Protein AF-A0A0S2TH00-F1 (afdb_monomer_lite)

pLDDT: mean 82.01, std 17.84, range [38.03, 98.69]

Organism: NCBI:txid1748243

Sequence (121 aa):
MKNLLLPLLISLLPACGDSIGHHERILRDDLVQVKYSDGISLLEAKYIADAYLYLHGGRIGKAPHVKVRDGGAVWLCDIYGGRAISPERADSPPVTVDKKTGHVNWAEGPELSRVELPLIR

Radius of gyration: 20.47 Å; chains: 1; bounding box: 81×32×41 Å

Structure (mmCIF, N/CA/C/O backbone):
data_AF-A0A0S2TH00-F1
#
_entry.id   AF-A0A0S2TH00-F1
#
loop_
_atom_site.group_PDB
_atom_site.id
_atom_site.type_symbol
_atom_site.label_atom_id
_atom_site.label_alt_id
_atom_site.label_comp_id
_atom_site.label_asym_id
_atom_site.label_entity_id
_atom_site.label_seq_id
_atom_site.pdbx_PDB_ins_code
_atom_site.Cartn_x
_atom_site.Cartn_y
_atom_site.Cartn_z
_atom_site.occupancy
_atom_site.B_iso_or_equiv
_atom_site.auth_seq_id
_atom_site.auth_comp_id
_atom_site.auth_asym_id
_atom_site.auth_atom_id
_atom_site.pdbx_PDB_model_num
ATOM 1 N N . MET A 1 1 ? 66.441 19.617 -25.036 1.00 38.31 1 MET A N 1
ATOM 2 C CA . MET A 1 1 ? 65.153 20.326 -24.880 1.00 38.31 1 MET A CA 1
ATOM 3 C C . MET A 1 1 ? 64.061 19.271 -24.815 1.00 38.31 1 MET A C 1
ATOM 5 O O . MET A 1 1 ? 63.826 18.609 -25.815 1.00 38.31 1 MET A O 1
ATOM 9 N N . LYS A 1 2 ? 63.518 18.993 -23.625 1.00 38.03 2 LYS A N 1
ATOM 10 C CA . LYS A 1 2 ? 62.530 17.927 -23.402 1.00 38.03 2 LYS A CA 1
ATOM 11 C C . LYS A 1 2 ? 61.238 18.625 -22.983 1.00 38.03 2 LYS A C 1
ATOM 13 O O . LYS A 1 2 ? 61.146 19.109 -21.860 1.00 38.03 2 LYS A O 1
ATOM 18 N N . ASN A 1 3 ? 60.331 18.801 -23.942 1.00 43.62 3 ASN A N 1
ATOM 19 C CA . ASN A 1 3 ? 59.083 19.526 -23.738 1.00 43.62 3 ASN A CA 1
ATOM 20 C C . ASN A 1 3 ? 58.141 18.725 -22.837 1.00 43.62 3 ASN A C 1
ATOM 22 O O . ASN A 1 3 ? 57.922 17.533 -23.050 1.00 43.62 3 ASN A O 1
ATOM 26 N N . LEU A 1 4 ? 57.609 19.439 -21.842 1.00 53.00 4 LEU A N 1
ATOM 27 C CA . LEU A 1 4 ? 56.408 19.115 -21.086 1.00 53.00 4 LEU A CA 1
ATOM 28 C C . LEU A 1 4 ? 55.273 18.698 -22.024 1.00 53.00 4 LEU A C 1
ATOM 30 O O . LEU A 1 4 ? 55.097 19.326 -23.064 1.00 53.00 4 LEU A O 1
ATOM 34 N N . LEU A 1 5 ? 54.459 17.739 -21.581 1.00 47.84 5 LEU A N 1
ATOM 35 C CA . LEU A 1 5 ? 52.993 17.780 -21.657 1.00 47.84 5 LEU A CA 1
ATOM 36 C C . LEU A 1 5 ? 52.451 16.586 -20.860 1.00 47.84 5 LEU A C 1
ATOM 38 O O . LEU A 1 5 ? 52.441 15.452 -21.328 1.00 47.84 5 LEU A O 1
ATOM 42 N N . LEU A 1 6 ? 52.052 16.854 -19.618 1.00 48.59 6 LEU A N 1
ATOM 43 C CA . LEU A 1 6 ? 51.311 15.928 -18.769 1.00 48.59 6 LEU A CA 1
ATOM 44 C C . LEU A 1 6 ? 49.817 16.219 -19.002 1.00 48.59 6 LEU A C 1
ATOM 46 O O . LEU A 1 6 ? 49.374 17.308 -18.629 1.00 48.59 6 LEU A O 1
ATOM 50 N N . PRO A 1 7 ? 49.023 15.338 -19.635 1.00 51.34 7 PRO A N 1
ATOM 51 C CA . PRO A 1 7 ? 47.591 15.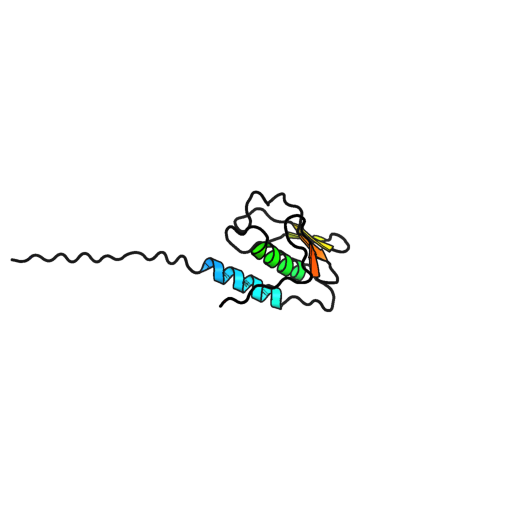562 -19.710 1.00 51.34 7 PRO A CA 1
ATOM 52 C C . PRO A 1 7 ? 46.965 15.188 -18.362 1.00 51.34 7 PRO A C 1
ATOM 54 O O . PRO A 1 7 ? 46.974 14.027 -17.952 1.00 51.34 7 PRO A O 1
ATOM 57 N N . LEU A 1 8 ? 46.431 16.197 -17.669 1.00 49.34 8 LEU A N 1
ATOM 58 C CA . LEU A 1 8 ? 45.520 16.038 -16.539 1.00 49.34 8 LEU A CA 1
ATOM 59 C C . LEU A 1 8 ? 44.246 15.348 -17.054 1.00 49.34 8 LEU A C 1
ATOM 61 O O . LEU A 1 8 ? 43.358 15.985 -17.620 1.00 49.34 8 LEU A O 1
ATOM 65 N N . LEU A 1 9 ? 44.170 14.029 -16.892 1.00 49.06 9 LEU A N 1
ATOM 66 C CA . LEU A 1 9 ? 42.955 13.265 -17.143 1.00 49.06 9 LEU A CA 1
ATOM 67 C C . LEU A 1 9 ? 42.014 13.465 -15.941 1.00 49.06 9 LEU A C 1
ATOM 69 O O . LEU A 1 9 ? 42.019 12.686 -14.993 1.00 49.06 9 LEU A O 1
ATOM 73 N N . ILE A 1 10 ? 41.227 14.544 -15.947 1.00 57.75 10 ILE A N 1
ATOM 74 C CA . ILE A 1 10 ? 40.074 14.674 -15.045 1.00 57.75 10 ILE A CA 1
ATOM 75 C C . ILE A 1 10 ? 38.966 13.812 -15.647 1.00 57.75 10 ILE A C 1
ATOM 77 O O . ILE A 1 10 ? 38.123 14.278 -16.412 1.00 57.75 10 ILE A O 1
ATOM 81 N N . SER A 1 11 ? 39.003 12.516 -15.354 1.00 49.28 11 SER A N 1
ATOM 82 C CA . SER A 1 11 ? 37.866 11.635 -15.578 1.00 49.28 11 SER A CA 1
ATOM 83 C C . SER A 1 11 ? 36.742 12.069 -14.638 1.00 49.28 11 SER A C 1
ATOM 85 O O . SER A 1 11 ? 36.813 11.832 -13.432 1.00 49.28 11 SER A O 1
ATOM 87 N N . LEU A 1 12 ? 35.725 12.735 -15.199 1.00 48.25 12 LEU A N 1
ATOM 88 C CA . LEU A 1 12 ? 34.425 12.925 -14.566 1.00 48.25 12 LEU A CA 1
ATOM 89 C C . LEU A 1 12 ? 33.911 11.554 -14.113 1.00 48.25 12 LEU A C 1
ATOM 91 O O . LEU A 1 12 ? 33.505 10.734 -14.935 1.00 48.25 12 LEU A O 1
ATOM 95 N N . LEU A 1 13 ? 33.923 11.306 -12.807 1.00 50.72 13 LEU A N 1
ATOM 96 C CA . LEU A 1 13 ? 33.134 10.229 -12.229 1.00 50.72 13 LEU A CA 1
ATOM 97 C C . LEU A 1 13 ? 31.661 10.642 -12.360 1.00 50.72 13 LEU A C 1
ATOM 99 O O . LEU A 1 13 ? 31.297 11.702 -11.842 1.00 50.72 13 LEU A O 1
ATOM 103 N N . PRO A 1 14 ? 30.789 9.857 -13.016 1.00 50.00 14 PRO A N 1
ATOM 104 C CA . PRO A 1 14 ? 29.366 10.054 -12.839 1.00 50.00 14 PRO A CA 1
ATOM 105 C C . PRO A 1 14 ? 29.073 9.670 -11.389 1.00 50.00 14 PRO A C 1
ATOM 107 O O . PRO A 1 14 ? 29.074 8.493 -11.034 1.00 50.00 14 PRO A O 1
ATOM 110 N N . ALA A 1 15 ? 28.844 10.662 -10.530 1.00 49.22 15 ALA A N 1
ATOM 111 C CA . ALA A 1 15 ? 28.242 10.461 -9.218 1.00 49.22 15 ALA A CA 1
ATOM 112 C C . ALA A 1 15 ? 26.764 10.064 -9.408 1.00 49.22 15 ALA A C 1
ATOM 114 O O . ALA A 1 15 ? 25.840 10.794 -9.069 1.00 49.22 15 ALA A O 1
ATOM 115 N N . CYS A 1 16 ? 26.533 8.909 -10.025 1.00 54.47 16 CYS A N 1
ATOM 116 C CA . CYS A 1 16 ? 25.234 8.271 -10.160 1.00 54.47 16 CYS A CA 1
ATOM 117 C C . CYS A 1 16 ? 25.203 7.097 -9.181 1.00 54.47 16 CYS A C 1
ATOM 119 O O . CYS A 1 16 ? 25.302 5.946 -9.586 1.00 54.47 16 CYS A O 1
ATOM 121 N N . GLY A 1 17 ? 25.138 7.396 -7.882 1.00 48.69 17 GLY A N 1
ATOM 122 C CA . GLY A 1 17 ? 25.122 6.369 -6.833 1.00 48.69 17 GLY A CA 1
ATOM 123 C C . GLY A 1 17 ? 24.020 6.515 -5.785 1.00 48.69 17 GLY A C 1
ATOM 124 O O . GLY A 1 17 ? 23.810 5.584 -5.022 1.00 48.69 17 GLY A O 1
ATOM 125 N N . ASP A 1 18 ? 23.292 7.636 -5.749 1.00 51.50 18 ASP A N 1
ATOM 126 C CA . ASP A 1 18 ? 22.572 8.029 -4.523 1.00 51.50 18 ASP A CA 1
ATOM 127 C C . 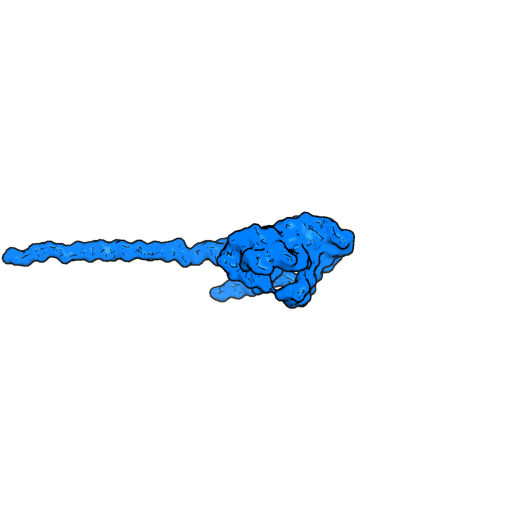ASP A 1 18 ? 21.037 7.951 -4.596 1.00 51.50 18 ASP A C 1
ATOM 129 O O . ASP A 1 18 ? 20.346 8.188 -3.607 1.00 51.50 18 ASP A O 1
ATOM 133 N N . SER A 1 19 ? 20.449 7.621 -5.752 1.00 59.44 19 SER A N 1
ATOM 134 C CA . SER A 1 19 ? 18.985 7.676 -5.898 1.00 59.44 19 SER A CA 1
ATOM 135 C C . SER A 1 19 ? 18.270 6.476 -5.270 1.00 59.44 19 SER A C 1
ATOM 137 O O . SER A 1 19 ? 17.253 6.650 -4.602 1.00 59.44 19 SER A O 1
ATOM 139 N N . ILE A 1 20 ? 18.792 5.260 -5.451 1.00 64.75 20 ILE A N 1
ATOM 140 C CA . ILE A 1 20 ? 18.118 4.028 -5.014 1.00 64.75 20 ILE A CA 1
ATOM 141 C C . ILE A 1 20 ? 18.058 3.940 -3.484 1.00 64.75 20 ILE A C 1
ATOM 143 O O . ILE A 1 20 ? 16.973 3.759 -2.933 1.00 64.75 20 ILE A O 1
ATOM 147 N N . GLY A 1 21 ? 19.192 4.138 -2.802 1.00 72.88 21 GLY A N 1
ATOM 148 C CA . GLY A 1 21 ? 19.257 4.074 -1.338 1.00 72.88 21 GLY A CA 1
ATOM 149 C C . GLY A 1 21 ? 18.429 5.166 -0.655 1.00 72.88 21 GLY A C 1
ATOM 150 O O . GLY A 1 21 ? 17.785 4.917 0.364 1.00 72.88 21 GLY A O 1
ATOM 151 N N . HIS A 1 22 ? 18.367 6.362 -1.249 1.00 80.38 22 HIS A N 1
ATOM 152 C CA . HIS A 1 22 ? 17.558 7.456 -0.718 1.00 80.38 22 HIS A CA 1
ATOM 153 C C . HIS A 1 22 ? 16.055 7.142 -0.744 1.00 80.38 22 HIS A C 1
ATOM 155 O O . HIS A 1 22 ? 15.363 7.387 0.243 1.00 80.38 22 HIS A O 1
ATOM 161 N N . HIS A 1 23 ? 15.554 6.574 -1.846 1.00 82.50 23 HIS A N 1
ATOM 162 C CA . HIS A 1 23 ? 14.143 6.200 -1.970 1.00 82.50 23 HIS A CA 1
ATOM 163 C C . HIS A 1 23 ? 13.757 5.047 -1.045 1.00 82.50 23 HIS A C 1
ATOM 165 O O . HIS A 1 23 ? 12.690 5.091 -0.441 1.00 82.50 23 HIS A O 1
ATOM 171 N N . GLU A 1 24 ? 14.627 4.050 -0.890 1.00 85.94 24 GLU A N 1
ATOM 172 C CA . GLU A 1 24 ? 14.370 2.945 0.034 1.00 85.94 24 GLU A CA 1
ATOM 173 C C . GLU A 1 24 ? 14.299 3.406 1.490 1.00 85.94 24 GLU A C 1
ATOM 175 O O . GLU A 1 24 ? 13.430 2.965 2.237 1.00 85.94 24 GLU A O 1
ATOM 180 N N . ARG A 1 25 ? 15.186 4.327 1.890 1.00 87.88 25 ARG A N 1
ATOM 181 C CA . ARG A 1 25 ? 15.169 4.900 3.238 1.00 87.88 25 ARG A CA 1
ATOM 182 C C . ARG A 1 25 ? 13.860 5.633 3.526 1.00 87.88 25 ARG A C 1
ATOM 184 O O . ARG A 1 25 ? 13.289 5.406 4.581 1.00 87.88 25 ARG A O 1
ATOM 191 N N . ILE A 1 26 ? 13.360 6.437 2.582 1.00 88.75 26 ILE A N 1
ATOM 192 C CA . ILE A 1 26 ? 12.060 7.115 2.729 1.00 88.75 26 ILE A CA 1
ATOM 193 C C . ILE A 1 26 ? 10.948 6.091 2.964 1.00 88.75 26 ILE A C 1
ATOM 195 O O . ILE A 1 26 ? 10.204 6.210 3.929 1.00 88.75 26 ILE A O 1
ATOM 199 N N . LEU A 1 27 ? 10.877 5.049 2.131 1.00 91.12 27 LEU A N 1
ATOM 200 C CA . LEU A 1 27 ? 9.854 4.010 2.275 1.00 91.12 27 LEU A CA 1
ATOM 201 C C . LEU A 1 27 ? 9.972 3.260 3.609 1.00 91.12 27 LEU A C 1
ATOM 203 O O . LEU A 1 27 ? 8.966 2.860 4.190 1.00 91.12 27 LEU A O 1
ATOM 207 N N . ARG A 1 28 ? 11.193 3.076 4.118 1.00 92.31 28 ARG A N 1
ATOM 208 C CA . ARG A 1 28 ? 11.435 2.470 5.431 1.00 92.31 28 ARG A CA 1
ATOM 209 C C . ARG A 1 28 ? 10.949 3.370 6.565 1.00 92.31 28 ARG A C 1
ATOM 211 O O . ARG A 1 28 ? 10.261 2.881 7.457 1.00 92.31 28 ARG A O 1
ATOM 218 N N . ASP A 1 29 ? 11.277 4.656 6.513 1.00 92.81 29 ASP A N 1
ATOM 219 C CA . ASP A 1 29 ? 10.852 5.648 7.505 1.00 92.81 29 ASP A CA 1
ATOM 220 C C . ASP A 1 29 ? 9.319 5.811 7.509 1.00 92.81 29 ASP A C 1
ATOM 222 O O . ASP A 1 29 ? 8.705 5.943 8.568 1.00 92.81 29 ASP A O 1
ATOM 226 N N . ASP A 1 30 ? 8.686 5.728 6.338 1.00 94.69 30 ASP A N 1
ATOM 227 C CA . ASP A 1 30 ? 7.230 5.712 6.175 1.00 94.69 30 ASP A CA 1
ATOM 228 C C . ASP A 1 30 ? 6.601 4.443 6.787 1.00 94.69 30 ASP A C 1
ATOM 230 O O . ASP A 1 30 ? 5.654 4.531 7.570 1.00 94.69 30 ASP A O 1
ATOM 234 N N . LEU A 1 31 ? 7.151 3.252 6.512 1.00 94.75 31 LEU A N 1
ATOM 235 C CA . LEU A 1 31 ? 6.633 1.991 7.066 1.00 94.75 31 LEU A CA 1
ATOM 236 C C . LEU A 1 31 ? 6.726 1.911 8.597 1.00 94.75 31 LEU A C 1
ATOM 238 O O . LEU A 1 31 ? 5.857 1.304 9.225 1.00 94.75 31 LEU A O 1
ATOM 242 N N . VAL A 1 32 ? 7.745 2.520 9.212 1.00 95.00 32 VAL A N 1
ATOM 243 C CA . VAL A 1 32 ? 7.889 2.577 10.681 1.00 95.00 32 VAL A CA 1
ATOM 244 C C . VAL A 1 32 ? 6.751 3.368 11.336 1.00 95.00 32 VAL A C 1
ATOM 246 O O . VAL A 1 32 ? 6.413 3.114 12.492 1.00 95.00 32 VAL A O 1
ATOM 249 N N . GLN A 1 33 ? 6.131 4.299 10.609 1.00 94.81 33 GLN A N 1
ATOM 250 C CA . GLN A 1 33 ? 5.026 5.108 11.123 1.00 94.81 33 GLN A CA 1
ATOM 251 C C . GLN A 1 33 ? 3.681 4.375 11.110 1.00 94.81 33 GLN A C 1
ATOM 253 O O . GLN A 1 33 ? 2.741 4.852 11.744 1.00 94.81 33 GLN A O 1
ATOM 258 N N . VAL A 1 34 ? 3.581 3.228 10.430 1.00 96.00 34 VAL A N 1
ATOM 259 C CA . VAL A 1 34 ? 2.329 2.478 10.307 1.00 96.00 34 VAL A CA 1
ATOM 260 C C . VAL A 1 34 ? 1.960 1.795 11.621 1.00 96.00 34 VAL A C 1
ATOM 262 O O . VAL A 1 34 ? 2.668 0.906 12.109 1.00 96.00 34 VAL A O 1
ATOM 265 N N . LYS A 1 35 ? 0.798 2.160 12.160 1.00 95.44 35 LYS A N 1
ATOM 266 C CA . LYS A 1 35 ? 0.193 1.553 13.340 1.00 95.44 35 LYS A CA 1
ATOM 267 C C . LYS A 1 35 ? -0.906 0.599 12.897 1.00 95.44 35 LYS A C 1
ATOM 269 O O . LYS A 1 35 ? -1.839 0.964 12.206 1.00 95.44 35 LYS A O 1
ATOM 274 N N . TYR A 1 36 ? -0.781 -0.656 13.310 1.00 93.88 36 TYR A N 1
ATOM 275 C CA . TYR A 1 36 ? -1.732 -1.714 12.953 1.00 93.88 36 TYR A CA 1
ATOM 276 C C . TYR A 1 36 ? -2.784 -1.955 14.052 1.00 93.88 36 TYR A C 1
ATOM 278 O O . TYR A 1 36 ? -3.644 -2.817 13.913 1.00 93.88 36 TYR A O 1
ATOM 286 N N . SER A 1 37 ? -2.694 -1.241 15.179 1.00 93.19 37 SER A N 1
ATOM 287 C CA . SER A 1 37 ? -3.495 -1.480 16.389 1.00 93.19 37 SER A CA 1
ATOM 288 C C . SER A 1 37 ? -4.938 -0.982 16.310 1.00 93.19 37 SER A C 1
ATOM 290 O O . SER A 1 37 ? -5.808 -1.514 16.993 1.00 93.19 37 SER A O 1
ATOM 292 N N . ASP A 1 38 ? -5.186 0.052 15.518 1.00 92.12 38 ASP A N 1
ATOM 293 C CA . ASP A 1 38 ? -6.429 0.827 15.464 1.00 92.12 38 ASP A CA 1
ATOM 294 C C . ASP A 1 38 ? -7.027 0.858 14.050 1.00 92.12 38 ASP A C 1
ATOM 296 O O . ASP A 1 38 ? -7.875 1.690 13.723 1.00 92.12 38 ASP A O 1
ATOM 300 N N . GLY A 1 39 ? -6.627 -0.115 13.229 1.00 94.69 39 GLY A N 1
ATOM 301 C CA . GLY A 1 39 ? -6.880 -0.122 11.798 1.00 94.69 39 GLY A CA 1
ATOM 302 C C . GLY A 1 39 ? -5.870 0.738 11.043 1.00 94.69 39 GLY A C 1
ATOM 303 O O . GLY A 1 39 ? -4.959 1.316 11.618 1.00 94.69 39 GLY A O 1
ATOM 304 N N . ILE A 1 40 ? -6.027 0.782 9.727 1.00 98.38 40 ILE A N 1
ATOM 305 C CA . ILE A 1 40 ? -5.121 1.446 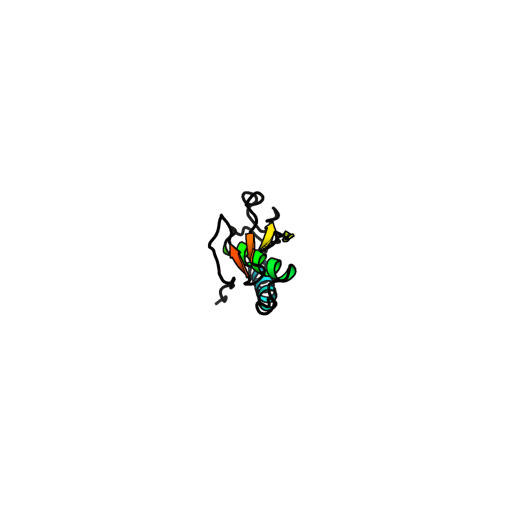8.800 1.00 98.38 40 ILE A CA 1
ATOM 306 C C . ILE A 1 40 ? -5.790 2.712 8.298 1.00 98.38 40 ILE A C 1
ATOM 308 O O . ILE A 1 40 ? -6.857 2.668 7.676 1.00 98.38 40 ILE A O 1
AT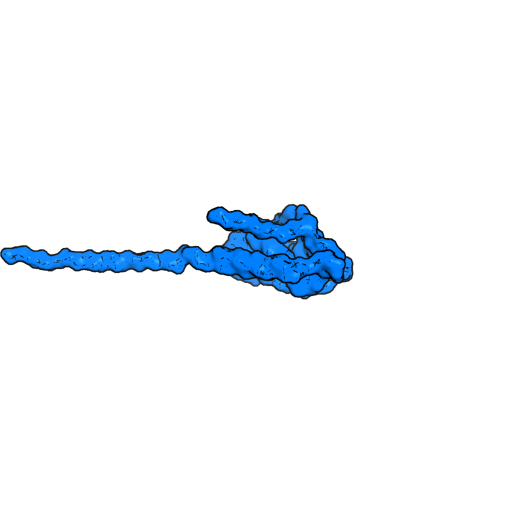OM 312 N N . SER A 1 41 ? -5.152 3.849 8.537 1.00 98.12 41 SER A N 1
ATOM 313 C CA . SER A 1 41 ? -5.556 5.131 7.973 1.00 98.12 41 SER A CA 1
ATOM 314 C C . SER A 1 41 ? -5.229 5.226 6.480 1.00 98.12 41 SER A C 1
ATOM 316 O O . SER A 1 41 ? -4.464 4.441 5.919 1.00 98.12 41 SER A O 1
ATOM 318 N N . LEU A 1 42 ? -5.780 6.245 5.819 1.00 97.81 42 LEU A N 1
ATOM 319 C CA . LEU A 1 42 ? -5.487 6.531 4.414 1.00 97.81 42 LEU A CA 1
ATOM 320 C C . LEU A 1 42 ? -3.982 6.729 4.164 1.00 97.81 42 LEU A C 1
ATOM 322 O O . LEU A 1 42 ? -3.453 6.249 3.162 1.00 97.81 42 LEU A O 1
ATOM 326 N N . LEU A 1 43 ? -3.296 7.439 5.067 1.00 97.25 43 LEU A N 1
ATOM 327 C CA . LEU A 1 43 ? -1.866 7.722 4.936 1.00 97.25 43 LEU A CA 1
ATOM 328 C C . LEU A 1 43 ? -1.026 6.454 5.131 1.00 97.25 43 LEU A C 1
ATOM 330 O O . LEU A 1 43 ? -0.097 6.201 4.374 1.00 97.25 43 LEU A O 1
ATOM 334 N N . GLU A 1 44 ? -1.395 5.613 6.087 1.00 98.06 44 GLU A N 1
ATOM 335 C CA . GLU A 1 44 ? -0.707 4.346 6.330 1.00 98.06 44 GLU A CA 1
ATOM 336 C C . GLU A 1 44 ? -0.897 3.357 5.180 1.00 98.06 44 GLU A C 1
ATOM 338 O O . GLU A 1 44 ? 0.056 2.703 4.763 1.00 98.06 44 GLU A O 1
ATOM 343 N N . ALA A 1 45 ? -2.096 3.301 4.593 1.00 98.06 45 ALA A N 1
ATOM 344 C CA . ALA A 1 45 ? -2.341 2.515 3.388 1.00 98.06 45 ALA A CA 1
ATOM 345 C C . ALA A 1 45 ? -1.477 2.977 2.212 1.00 98.06 45 ALA A C 1
ATOM 347 O O . ALA A 1 45 ? -1.005 2.149 1.430 1.00 98.06 45 ALA A O 1
ATOM 348 N N . LYS A 1 46 ? -1.226 4.290 2.108 1.00 96.31 46 LYS A N 1
ATOM 349 C CA . LYS A 1 46 ? -0.288 4.835 1.128 1.00 96.31 46 LYS A CA 1
ATOM 350 C C . LYS A 1 46 ? 1.128 4.314 1.372 1.00 96.31 46 LYS A C 1
ATOM 352 O O . LYS A 1 46 ? 1.738 3.819 0.431 1.00 96.31 46 LYS A O 1
ATOM 357 N N . TYR A 1 47 ? 1.625 4.387 2.605 1.00 96.31 47 TYR A N 1
ATOM 358 C CA . TYR A 1 47 ? 2.962 3.895 2.958 1.00 96.31 47 TYR A CA 1
ATOM 359 C C . TYR A 1 47 ? 3.128 2.404 2.658 1.00 96.31 47 TYR A C 1
ATOM 361 O O . TYR A 1 47 ? 4.106 1.999 2.029 1.00 96.31 47 TYR A O 1
ATOM 369 N N . ILE A 1 48 ? 2.132 1.598 3.036 1.00 97.25 48 ILE A N 1
ATOM 370 C CA . ILE A 1 48 ? 2.089 0.161 2.751 1.00 97.25 48 ILE A CA 1
ATOM 371 C C . ILE A 1 48 ? 2.153 -0.092 1.238 1.00 97.25 48 ILE A C 1
ATOM 373 O O . ILE A 1 48 ? 2.989 -0.869 0.777 1.00 97.25 48 ILE A O 1
ATOM 377 N N . ALA A 1 49 ? 1.294 0.564 0.454 1.00 95.56 49 ALA A N 1
ATOM 378 C CA . ALA A 1 49 ? 1.199 0.325 -0.983 1.00 95.56 49 ALA A CA 1
ATOM 379 C C . ALA A 1 49 ? 2.412 0.851 -1.769 1.00 95.56 49 ALA A C 1
ATOM 381 O O . ALA A 1 49 ? 2.870 0.176 -2.692 1.00 95.56 49 ALA A O 1
ATOM 382 N N . ASP A 1 50 ? 2.970 2.006 -1.394 1.00 93.06 50 ASP A N 1
ATOM 383 C CA . ASP A 1 50 ? 4.181 2.545 -2.022 1.00 93.06 50 ASP A CA 1
ATOM 384 C C . ASP A 1 50 ? 5.369 1.586 -1.810 1.00 93.06 50 ASP A C 1
ATOM 386 O O . ASP A 1 50 ? 6.090 1.267 -2.761 1.00 93.06 50 ASP A O 1
ATOM 390 N N . ALA A 1 51 ? 5.536 1.048 -0.594 1.00 93.50 51 ALA A N 1
ATOM 391 C CA . ALA A 1 51 ? 6.576 0.062 -0.300 1.00 93.50 51 ALA A CA 1
ATOM 392 C C . ALA A 1 51 ? 6.322 -1.296 -0.979 1.00 93.50 51 ALA A C 1
ATOM 394 O O . ALA A 1 51 ? 7.252 -1.904 -1.512 1.00 93.50 51 ALA A O 1
ATOM 395 N N . TYR A 1 52 ? 5.069 -1.756 -1.021 1.00 94.38 52 TYR A N 1
ATOM 396 C CA . TYR A 1 52 ? 4.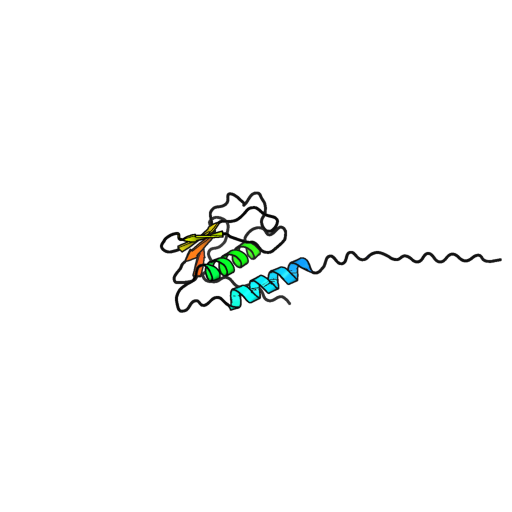688 -2.987 -1.713 1.00 94.38 52 TYR A CA 1
ATOM 397 C C . TYR A 1 52 ? 5.056 -2.931 -3.199 1.00 94.38 52 TYR A C 1
ATOM 399 O O . TYR A 1 52 ? 5.718 -3.825 -3.729 1.00 94.38 52 TYR A O 1
ATOM 407 N N . LEU A 1 53 ? 4.682 -1.843 -3.875 1.00 91.50 53 LEU A N 1
ATOM 408 C CA . LEU A 1 53 ? 4.970 -1.656 -5.294 1.00 91.50 53 LEU A CA 1
ATOM 409 C C . LEU A 1 53 ? 6.456 -1.410 -5.564 1.00 91.50 53 LEU A C 1
ATOM 411 O O . LEU A 1 53 ? 6.941 -1.752 -6.640 1.00 91.50 53 LEU A O 1
ATOM 415 N N . TYR A 1 54 ? 7.204 -0.867 -4.603 1.00 88.88 54 TYR A N 1
ATOM 416 C CA . TYR A 1 54 ? 8.657 -0.766 -4.722 1.00 88.88 54 TYR A CA 1
ATOM 417 C C . TYR A 1 54 ? 9.312 -2.152 -4.819 1.00 88.88 54 TYR A C 1
ATOM 419 O O . TYR A 1 54 ? 10.248 -2.328 -5.600 1.00 88.88 54 TYR A O 1
ATOM 427 N N . LEU A 1 55 ? 8.800 -3.134 -4.068 1.00 88.94 55 LEU A N 1
ATOM 428 C CA . LEU A 1 55 ? 9.300 -4.512 -4.058 1.00 88.94 55 LEU A CA 1
ATOM 429 C C . LEU A 1 55 ? 8.766 -5.358 -5.222 1.00 88.94 55 LEU A C 1
ATOM 431 O O . LEU A 1 55 ? 9.517 -6.132 -5.813 1.00 88.94 55 LEU A O 1
ATOM 435 N N . HIS A 1 56 ?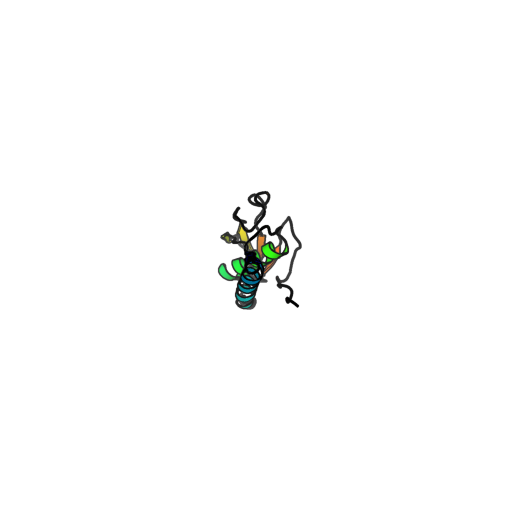 7.480 -5.220 -5.550 1.00 89.44 56 HIS A N 1
ATOM 436 C CA . HIS A 1 56 ? 6.769 -6.159 -6.429 1.00 89.44 56 HIS A CA 1
ATOM 437 C C . HIS A 1 56 ? 6.250 -5.538 -7.734 1.00 89.44 56 HIS A C 1
ATOM 439 O O . HIS A 1 56 ? 5.882 -6.260 -8.655 1.00 89.44 56 HIS A O 1
ATOM 445 N N . GLY A 1 57 ? 6.254 -4.209 -7.856 1.00 85.12 57 GLY A N 1
ATOM 446 C CA . GLY A 1 57 ? 5.650 -3.474 -8.973 1.00 85.12 57 GLY A CA 1
ATOM 447 C C . GLY A 1 57 ? 6.539 -3.280 -10.204 1.00 85.12 57 GLY A C 1
ATOM 448 O O . GLY A 1 57 ? 6.206 -2.465 -11.059 1.00 85.12 57 GLY A O 1
ATOM 449 N N . GLY A 1 58 ? 7.681 -3.971 -10.309 1.00 78.25 58 GLY A N 1
ATOM 450 C CA . GLY A 1 58 ? 8.592 -3.817 -11.453 1.00 78.25 58 GLY A CA 1
ATOM 451 C C . GLY A 1 58 ? 9.217 -2.418 -11.525 1.00 78.25 58 GLY A C 1
ATOM 452 O O . GLY A 1 58 ? 9.060 -1.702 -12.515 1.00 78.25 58 GLY A O 1
ATOM 453 N N . ARG A 1 59 ? 9.893 -2.010 -10.444 1.00 72.62 59 ARG A N 1
ATOM 454 C CA . ARG A 1 59 ? 10.503 -0.683 -10.275 1.00 72.62 59 ARG A CA 1
ATOM 455 C C . ARG A 1 59 ? 11.463 -0.328 -11.417 1.00 72.62 59 ARG A C 1
ATOM 457 O O . ARG A 1 59 ? 12.453 -1.022 -11.633 1.00 72.62 59 ARG A O 1
ATOM 464 N N . ILE A 1 60 ? 11.241 0.829 -12.041 1.00 70.38 60 ILE A N 1
ATOM 465 C CA . ILE A 1 60 ? 12.123 1.396 -13.084 1.00 70.38 60 ILE A CA 1
ATOM 466 C C . ILE A 1 60 ? 12.817 2.701 -12.660 1.00 70.38 60 ILE A C 1
ATOM 468 O O . ILE A 1 60 ? 13.540 3.309 -13.447 1.00 70.38 60 ILE A O 1
ATOM 472 N N . GLY A 1 61 ? 12.604 3.161 -11.423 1.00 72.19 61 GLY A N 1
ATOM 473 C CA . GLY A 1 61 ? 13.179 4.418 -10.953 1.00 72.19 61 GLY A CA 1
ATOM 474 C C . GLY A 1 61 ? 12.885 4.727 -9.488 1.00 72.19 61 GLY A C 1
ATOM 475 O O . GLY A 1 61 ? 13.307 3.995 -8.592 1.00 72.19 61 GLY A O 1
ATOM 476 N N . LYS A 1 62 ? 12.218 5.862 -9.249 1.00 74.69 62 LYS A N 1
ATOM 477 C CA . LYS A 1 62 ? 11.933 6.378 -7.899 1.00 74.69 62 LYS A CA 1
ATOM 478 C C . LYS A 1 62 ? 10.952 5.482 -7.133 1.00 74.69 62 LYS A C 1
ATOM 480 O O . LYS A 1 62 ? 10.349 4.584 -7.712 1.00 74.69 62 LYS A O 1
ATOM 485 N N . ALA A 1 63 ? 10.778 5.756 -5.841 1.00 71.69 63 ALA A N 1
ATOM 486 C CA . ALA A 1 63 ? 9.689 5.167 -5.067 1.00 71.69 63 ALA A CA 1
ATOM 487 C C . ALA A 1 63 ? 8.326 5.433 -5.744 1.00 71.69 63 ALA A C 1
ATOM 489 O O . ALA A 1 63 ? 8.112 6.546 -6.245 1.00 71.69 63 ALA A O 1
ATOM 490 N N . PRO A 1 64 ? 7.424 4.437 -5.788 1.00 80.38 64 PRO A N 1
ATOM 491 C CA . PRO A 1 64 ? 6.051 4.627 -6.234 1.00 80.38 64 PRO A CA 1
ATOM 492 C C . PRO A 1 64 ? 5.329 5.711 -5.448 1.00 80.38 64 PRO A C 1
ATOM 494 O O . PRO A 1 64 ? 5.649 5.976 -4.292 1.00 80.38 64 PRO A O 1
ATOM 497 N N . HIS A 1 65 ? 4.326 6.308 -6.084 1.00 84.44 65 HIS A N 1
ATOM 498 C CA . HIS A 1 65 ? 3.371 7.165 -5.403 1.00 84.44 65 HIS A CA 1
ATOM 499 C C . HIS A 1 65 ? 1.963 6.801 -5.859 1.00 84.44 65 HIS A C 1
ATOM 501 O O . HIS A 1 65 ? 1.525 7.197 -6.937 1.00 84.44 65 HIS A O 1
ATOM 507 N N . VAL A 1 66 ? 1.251 6.059 -5.020 1.00 89.94 66 VAL A N 1
ATOM 508 C CA . VAL A 1 66 ? -0.155 5.722 -5.248 1.00 89.94 66 VAL A CA 1
ATOM 509 C C . VAL A 1 66 ? -1.078 6.860 -4.835 1.00 89.94 66 VAL A C 1
ATOM 511 O O . VAL A 1 66 ? -0.754 7.657 -3.941 1.00 89.94 66 VAL A O 1
ATOM 514 N N . LYS A 1 67 ? -2.265 6.884 -5.441 1.00 92.00 67 LYS A N 1
ATOM 515 C CA . LYS A 1 67 ? -3.423 7.613 -4.920 1.00 92.00 67 LYS A CA 1
ATOM 516 C C . LYS A 1 67 ? -4.302 6.642 -4.157 1.00 92.00 67 LYS A C 1
ATOM 518 O O . LYS A 1 67 ? -4.685 5.608 -4.686 1.00 92.00 67 LYS A O 1
ATOM 523 N N . VAL A 1 68 ? -4.650 7.006 -2.932 1.00 96.25 68 VAL A N 1
ATOM 524 C CA . VAL A 1 68 ? -5.496 6.175 -2.078 1.00 96.25 68 VAL A CA 1
ATOM 525 C C . VAL A 1 68 ? -6.917 6.719 -2.078 1.00 96.25 68 VAL A C 1
ATOM 527 O O . VAL A 1 68 ? -7.128 7.922 -1.915 1.00 96.25 68 VAL A O 1
ATOM 530 N N . ARG A 1 69 ? -7.895 5.833 -2.251 1.00 97.06 69 ARG A N 1
ATOM 531 C CA . ARG A 1 69 ? -9.323 6.140 -2.121 1.00 97.06 69 ARG A CA 1
ATOM 532 C C . ARG A 1 69 ? -10.049 5.053 -1.343 1.00 97.06 69 ARG A C 1
ATOM 534 O O . ARG A 1 69 ? -9.588 3.917 -1.243 1.00 97.06 69 ARG A O 1
ATOM 541 N N . ASP A 1 70 ? -11.193 5.423 -0.787 1.00 98.00 70 ASP A N 1
ATOM 542 C CA . ASP A 1 70 ? -12.030 4.512 -0.018 1.00 98.00 70 ASP A CA 1
ATOM 543 C C . ASP A 1 70 ? -12.709 3.471 -0.932 1.00 98.00 70 ASP A C 1
ATOM 545 O O . ASP A 1 70 ? -13.366 3.837 -1.909 1.00 98.00 70 ASP A O 1
ATOM 549 N N . GLY A 1 71 ? -12.538 2.182 -0.622 1.00 97.75 71 GLY A N 1
ATOM 550 C CA . GLY A 1 71 ? -13.213 1.046 -1.259 1.00 97.75 71 GLY A CA 1
ATOM 551 C C . GLY A 1 71 ? -14.178 0.299 -0.328 1.00 97.75 71 GLY A C 1
ATOM 552 O O . GLY A 1 71 ? -14.491 -0.863 -0.571 1.00 97.75 71 GLY A O 1
ATOM 553 N N . GLY A 1 72 ? -14.616 0.919 0.768 1.00 97.81 72 GLY A N 1
ATOM 554 C CA . GLY A 1 72 ? -15.425 0.296 1.811 1.00 97.81 72 GLY A CA 1
ATOM 555 C C . GLY A 1 72 ? -14.552 -0.380 2.865 1.00 97.81 72 GLY A C 1
ATOM 556 O O . GLY A 1 72 ? -14.000 0.290 3.740 1.00 97.81 72 GLY A O 1
ATOM 557 N N . ALA A 1 73 ? -14.438 -1.709 2.800 1.00 97.69 73 ALA A N 1
ATOM 558 C CA . ALA A 1 73 ? -13.645 -2.500 3.752 1.00 97.69 73 ALA A CA 1
ATOM 559 C C . ALA A 1 73 ? -12.125 -2.386 3.527 1.00 97.69 73 ALA A C 1
ATOM 561 O O . ALA A 1 73 ? -11.343 -2.651 4.437 1.00 97.69 73 ALA A O 1
ATOM 562 N N . VAL A 1 74 ? -11.716 -1.957 2.333 1.00 98.56 74 VAL A N 1
ATOM 563 C CA . VAL A 1 74 ? -10.316 -1.816 1.925 1.00 98.56 74 VAL A CA 1
ATOM 564 C C . VAL A 1 74 ? -10.030 -0.390 1.461 1.00 98.56 74 VAL A C 1
ATOM 566 O O . VAL A 1 74 ? -10.930 0.346 1.049 1.00 98.56 74 VAL A O 1
ATOM 569 N N . TRP A 1 75 ? -8.762 -0.009 1.500 1.00 98.62 75 TRP A N 1
ATOM 570 C CA . TRP A 1 75 ? -8.228 1.096 0.719 1.00 98.62 75 TRP A CA 1
ATOM 571 C C . TRP A 1 75 ? -7.867 0.609 -0.679 1.00 98.62 75 TRP A C 1
ATOM 573 O O . TRP A 1 75 ? -7.279 -0.461 -0.834 1.00 98.62 75 TRP A O 1
ATOM 583 N N . LEU A 1 76 ? -8.214 1.403 -1.690 1.00 98.06 76 LEU A N 1
ATOM 584 C CA . LEU A 1 76 ? -7.823 1.177 -3.076 1.00 98.06 76 LEU A CA 1
ATOM 585 C C . LEU A 1 76 ? -6.683 2.136 -3.405 1.00 98.06 76 LEU A C 1
ATOM 587 O O . LEU A 1 76 ? -6.864 3.355 -3.380 1.00 98.06 76 LEU A O 1
ATOM 591 N N . CYS A 1 77 ? -5.513 1.575 -3.675 1.00 95.31 77 CYS A N 1
ATOM 592 C CA . CYS A 1 77 ? -4.279 2.291 -3.947 1.00 95.31 77 CYS A CA 1
ATOM 593 C C . CYS A 1 77 ? -4.008 2.244 -5.454 1.00 95.31 77 CYS A C 1
ATOM 595 O O . CYS A 1 77 ? -3.367 1.321 -5.960 1.00 95.31 77 CYS A O 1
ATOM 597 N N . ASP A 1 78 ? -4.555 3.227 -6.169 1.00 92.00 78 ASP A N 1
ATOM 598 C CA . ASP A 1 78 ? -4.436 3.343 -7.618 1.00 92.00 78 ASP A CA 1
ATOM 599 C C . ASP A 1 78 ? -2.989 3.702 -7.998 1.00 92.00 78 ASP A C 1
ATOM 601 O O . ASP A 1 78 ? -2.384 4.637 -7.452 1.00 92.00 78 ASP A O 1
ATOM 605 N N . ILE A 1 79 ? -2.446 2.958 -8.959 1.00 86.62 79 ILE A N 1
ATOM 606 C CA . ILE A 1 79 ? -1.083 3.124 -9.456 1.00 86.62 79 ILE A CA 1
ATOM 607 C C . ILE A 1 79 ? -1.068 4.301 -10.430 1.00 86.62 79 ILE A C 1
ATOM 609 O O . ILE A 1 79 ? -1.633 4.232 -11.515 1.00 86.62 79 ILE A O 1
ATOM 613 N N . TYR A 1 80 ? -0.415 5.404 -10.060 1.00 75.50 80 TYR A N 1
ATOM 614 C CA . TYR A 1 80 ? -0.210 6.501 -11.002 1.00 75.50 80 TYR A CA 1
ATOM 615 C C . TYR A 1 80 ? 0.974 6.192 -11.919 1.00 75.50 80 TYR A C 1
ATOM 617 O O . TYR A 1 80 ? 2.111 6.054 -11.462 1.00 75.50 80 TYR A O 1
ATOM 625 N N . GLY A 1 81 ? 0.707 6.140 -13.227 1.00 59.62 81 GLY A N 1
ATOM 626 C CA . GLY A 1 81 ? 1.742 6.075 -14.253 1.00 59.62 81 GLY A CA 1
ATOM 627 C C . GLY A 1 81 ? 2.726 7.241 -14.113 1.00 59.62 81 GLY A C 1
ATOM 628 O O . GLY A 1 81 ? 2.349 8.413 -14.139 1.00 59.62 81 GLY A O 1
ATOM 629 N N . GLY A 1 82 ? 4.004 6.925 -13.930 1.00 58.62 82 GLY A N 1
ATOM 630 C CA . GLY A 1 82 ? 5.062 7.899 -13.682 1.00 58.62 82 GLY A CA 1
ATOM 631 C C . GLY A 1 82 ? 6.411 7.208 -13.504 1.00 58.62 82 GLY A C 1
ATOM 632 O O . GLY A 1 82 ? 6.475 5.989 -13.437 1.00 58.62 82 GLY A O 1
ATOM 633 N N . ARG A 1 83 ? 7.503 7.980 -13.400 1.00 57.09 83 ARG A N 1
ATOM 634 C CA . ARG A 1 83 ? 8.917 7.516 -13.399 1.00 57.09 83 ARG A CA 1
ATOM 635 C C . ARG A 1 83 ? 9.316 6.468 -12.329 1.00 57.09 83 ARG A C 1
ATOM 637 O O . ARG A 1 83 ? 10.499 6.171 -12.193 1.00 57.09 83 ARG A O 1
ATOM 644 N N . ALA A 1 84 ? 8.378 5.966 -11.536 1.00 64.19 84 ALA A N 1
ATOM 645 C CA . ALA A 1 84 ? 8.595 5.009 -10.459 1.00 64.19 84 ALA A CA 1
ATOM 646 C C . ALA A 1 84 ? 8.209 3.563 -10.828 1.00 64.19 84 ALA A C 1
ATOM 648 O O . ALA A 1 84 ? 8.917 2.629 -10.448 1.00 64.19 84 ALA A O 1
ATOM 649 N N . ILE A 1 85 ? 7.134 3.379 -11.602 1.00 70.25 85 ILE A N 1
ATOM 650 C CA . ILE A 1 85 ? 6.597 2.074 -12.023 1.00 70.25 85 ILE A CA 1
ATOM 651 C C . ILE A 1 85 ? 6.545 2.052 -13.552 1.00 70.25 85 ILE A C 1
ATOM 653 O O . ILE A 1 85 ? 6.326 3.089 -14.181 1.00 70.25 85 ILE A O 1
ATOM 657 N N . SER A 1 86 ? 6.803 0.884 -14.146 1.00 70.00 86 SER A N 1
ATOM 658 C CA . SER A 1 86 ? 6.709 0.679 -15.592 1.00 70.00 86 SER A CA 1
ATOM 659 C C . SER A 1 86 ? 5.393 1.244 -16.155 1.00 70.00 86 SER A C 1
ATOM 661 O O . SER A 1 86 ? 4.332 0.940 -15.605 1.00 70.00 86 SER A O 1
ATOM 663 N N . PRO A 1 87 ? 5.421 2.052 -17.237 1.00 70.44 87 PRO A N 1
ATOM 664 C CA . PRO A 1 87 ? 4.214 2.621 -17.839 1.00 70.44 87 PRO A CA 1
ATOM 665 C C . PRO A 1 87 ? 3.171 1.575 -18.240 1.00 70.44 87 PRO A C 1
ATOM 667 O O . PRO A 1 87 ? 1.982 1.868 -18.214 1.00 70.44 87 PRO A O 1
ATOM 670 N N . GLU A 1 88 ? 3.603 0.353 -18.557 1.00 75.75 88 GLU A N 1
ATOM 671 C CA . GLU A 1 88 ? 2.715 -0.774 -18.879 1.00 75.75 88 GLU A CA 1
ATOM 672 C C . GLU A 1 88 ? 1.812 -1.197 -17.707 1.00 75.75 88 GLU A C 1
ATOM 674 O O . GLU A 1 88 ? 0.824 -1.889 -17.919 1.00 75.75 88 GLU A O 1
ATOM 679 N N . ARG A 1 89 ? 2.131 -0.756 -16.483 1.00 75.25 89 ARG A N 1
ATOM 680 C CA . ARG A 1 89 ? 1.374 -1.027 -15.253 1.00 75.25 89 ARG A CA 1
ATOM 681 C C . ARG A 1 89 ? 0.530 0.157 -14.778 1.00 75.25 89 ARG A C 1
ATOM 683 O O . ARG A 1 89 ? -0.019 0.126 -13.681 1.00 75.25 89 ARG A O 1
ATOM 690 N N . ALA A 1 90 ? 0.434 1.229 -15.568 1.00 71.88 90 ALA A N 1
ATOM 691 C CA . ALA A 1 90 ? -0.410 2.376 -15.224 1.00 71.88 90 ALA A CA 1
ATOM 692 C C . ALA A 1 90 ? -1.909 2.018 -15.209 1.00 71.88 90 ALA A C 1
ATOM 694 O O . ALA A 1 90 ? -2.664 2.616 -14.448 1.00 71.88 90 ALA A O 1
ATOM 695 N N . ASP A 1 91 ? -2.312 1.025 -16.008 1.00 79.38 91 ASP A N 1
ATOM 696 C CA . ASP A 1 91 ? -3.694 0.532 -16.098 1.00 79.38 91 ASP A CA 1
ATOM 697 C C . ASP A 1 91 ? -3.938 -0.729 -15.247 1.00 79.38 91 ASP A C 1
ATOM 699 O O . ASP A 1 91 ? -5.013 -1.332 -15.300 1.00 79.38 91 ASP A O 1
ATOM 703 N N . SER A 1 92 ? -2.941 -1.145 -14.460 1.00 86.50 92 SER A N 1
ATOM 704 C CA . SER A 1 92 ? -3.063 -2.270 -13.537 1.00 86.50 92 SER A CA 1
ATOM 705 C C . SER A 1 92 ? -4.158 -2.009 -12.496 1.00 86.50 92 SER A C 1
ATOM 707 O O . SER A 1 92 ? -4.369 -0.863 -12.080 1.00 86.50 92 SER A O 1
ATOM 709 N N . PRO A 1 93 ? -4.846 -3.059 -12.008 1.00 91.81 93 PRO A N 1
ATOM 710 C CA . PRO A 1 93 ? -5.802 -2.899 -10.923 1.00 91.81 93 PRO A CA 1
ATOM 711 C C . PRO A 1 93 ? -5.115 -2.298 -9.686 1.00 91.81 93 PRO A C 1
ATOM 713 O O . PRO A 1 93 ? -3.912 -2.501 -9.488 1.00 91.81 93 PRO A O 1
ATOM 716 N N . PRO A 1 94 ? -5.853 -1.573 -8.828 1.00 94.06 94 PRO A N 1
ATOM 717 C CA . PRO A 1 94 ? -5.274 -0.983 -7.631 1.00 94.06 94 PRO A CA 1
ATOM 718 C C . PRO A 1 94 ? -4.732 -2.063 -6.695 1.00 94.06 94 PRO A C 1
ATOM 720 O O . PRO A 1 94 ? -5.290 -3.158 -6.586 1.00 94.06 94 PRO A O 1
ATOM 723 N N . VAL A 1 95 ? -3.683 -1.716 -5.953 1.00 96.19 95 VAL A N 1
ATOM 724 C CA . VAL A 1 95 ? -3.308 -2.484 -4.763 1.00 96.19 95 VAL A CA 1
ATOM 725 C C . VAL A 1 95 ? -4.400 -2.269 -3.720 1.00 96.19 95 VAL A C 1
ATOM 727 O O . VAL A 1 95 ? -4.850 -1.145 -3.500 1.00 96.19 95 VAL A O 1
ATOM 730 N N . THR A 1 96 ? -4.847 -3.339 -3.080 1.00 98.31 96 THR A N 1
ATOM 731 C CA . THR A 1 96 ? -5.829 -3.267 -1.997 1.00 98.31 96 THR A CA 1
ATOM 732 C C . THR A 1 96 ? -5.124 -3.421 -0.659 1.00 98.31 96 THR A C 1
ATOM 734 O O . THR A 1 96 ? -4.256 -4.280 -0.516 1.00 98.31 96 THR A O 1
ATOM 737 N N . VAL A 1 97 ? -5.490 -2.585 0.313 1.00 98.69 97 VAL A N 1
ATOM 738 C CA . VAL A 1 97 ? -4.997 -2.675 1.694 1.00 98.69 97 VAL A CA 1
ATOM 739 C C . VAL A 1 97 ? -6.194 -2.770 2.628 1.00 98.69 97 VAL A C 1
ATOM 741 O O . VAL A 1 97 ? -7.028 -1.865 2.667 1.00 98.69 97 VAL A O 1
ATOM 744 N N . ASP A 1 98 ? -6.307 -3.863 3.374 1.00 98.56 98 ASP A N 1
ATOM 745 C CA . ASP A 1 98 ? -7.394 -4.054 4.331 1.00 98.56 98 ASP A CA 1
ATOM 746 C C . ASP A 1 98 ? -7.333 -3.010 5.455 1.00 98.56 98 ASP A C 1
ATOM 748 O O . ASP A 1 98 ? -6.298 -2.816 6.097 1.00 98.56 98 ASP A O 1
ATOM 752 N N . LYS A 1 99 ? -8.462 -2.340 5.717 1.00 98.50 99 LYS A N 1
ATOM 753 C CA . LYS A 1 99 ? -8.516 -1.235 6.684 1.00 98.50 99 LYS A CA 1
ATOM 754 C C . LYS A 1 99 ? -8.344 -1.673 8.131 1.00 98.50 99 LYS A C 1
ATOM 756 O O . LYS A 1 99 ? -8.134 -0.821 8.983 1.00 98.50 99 LYS A O 1
ATOM 761 N N . LYS A 1 100 ? -8.497 -2.957 8.449 1.00 97.88 100 LYS A N 1
ATOM 762 C CA . LYS A 1 100 ? -8.386 -3.452 9.826 1.00 97.88 100 LYS A CA 1
ATOM 763 C C . LYS A 1 100 ? -7.009 -4.027 10.108 1.00 97.88 100 LYS A C 1
ATOM 765 O O . LYS A 1 100 ? -6.516 -3.896 11.219 1.00 97.88 100 LYS A O 1
ATOM 770 N N . THR A 1 101 ? -6.422 -4.683 9.118 1.00 97.44 101 THR A N 1
ATOM 771 C CA . THR A 1 101 ? -5.255 -5.550 9.296 1.00 97.44 101 THR A CA 1
ATOM 772 C C . THR A 1 101 ? -4.023 -5.064 8.547 1.00 97.44 101 THR A C 1
ATOM 774 O O . THR A 1 101 ? -2.925 -5.507 8.864 1.00 97.44 101 THR A O 1
ATOM 777 N N . GLY A 1 102 ? -4.177 -4.183 7.553 1.00 97.12 102 GLY A N 1
ATOM 778 C CA . GLY A 1 102 ? -3.089 -3.787 6.656 1.00 97.12 102 GLY A CA 1
ATOM 779 C C . GLY A 1 102 ? -2.633 -4.885 5.706 1.00 97.12 102 GLY A C 1
ATOM 780 O O . GLY A 1 102 ? -1.628 -4.719 5.021 1.00 97.12 102 GLY A O 1
ATOM 781 N N . HIS A 1 103 ? -3.391 -5.978 5.638 1.00 98.12 103 HIS A N 1
ATOM 782 C CA . HIS A 1 103 ? -3.186 -7.042 4.681 1.00 98.12 103 HIS A CA 1
ATOM 783 C C . HIS A 1 103 ? -3.281 -6.502 3.246 1.00 98.12 103 HIS A C 1
ATOM 785 O O . HIS A 1 103 ? -4.218 -5.772 2.908 1.00 98.12 103 HIS A O 1
ATOM 791 N N . VAL A 1 104 ? -2.321 -6.878 2.405 1.00 98.00 104 VAL A N 1
ATOM 792 C CA . VAL A 1 104 ? -2.150 -6.364 1.047 1.00 98.00 104 VAL A CA 1
ATOM 793 C C . VAL A 1 104 ? -2.464 -7.440 0.026 1.00 98.00 104 VAL A C 1
ATOM 795 O O . VAL A 1 104 ? -1.923 -8.542 0.087 1.00 98.00 104 VAL A O 1
ATOM 798 N N . ASN A 1 105 ? -3.289 -7.093 -0.957 1.00 97.69 105 ASN A N 1
ATOM 799 C CA . ASN A 1 105 ? -3.557 -7.942 -2.109 1.00 97.69 105 ASN A CA 1
ATOM 800 C C . ASN A 1 105 ? -3.490 -7.118 -3.401 1.00 97.69 105 ASN A C 1
ATOM 802 O O . ASN A 1 105 ? -4.005 -5.998 -3.471 1.00 97.69 105 ASN A O 1
ATOM 806 N N . TRP A 1 106 ? -2.862 -7.686 -4.424 1.00 95.44 106 TRP A N 1
ATOM 807 C CA . TRP A 1 106 ? -2.781 -7.123 -5.760 1.00 95.44 106 TRP A CA 1
ATOM 808 C C . TRP A 1 106 ? -2.780 -8.242 -6.797 1.00 95.44 106 TRP A C 1
ATOM 810 O O . TRP A 1 106 ? -2.063 -9.225 -6.646 1.00 95.44 106 TRP A O 1
ATOM 820 N N . ALA A 1 107 ? -3.541 -8.079 -7.880 1.00 93.56 107 ALA A N 1
ATOM 821 C CA . ALA A 1 107 ? -3.713 -9.131 -8.886 1.00 93.56 107 ALA A CA 1
ATOM 822 C C . ALA A 1 107 ? -2.408 -9.538 -9.598 1.00 93.56 107 ALA A C 1
ATOM 824 O O . ALA A 1 107 ? -2.332 -10.622 -10.170 1.00 93.56 107 ALA A O 1
ATOM 825 N N . GLU A 1 108 ? -1.394 -8.670 -9.582 1.00 90.38 108 GLU A N 1
ATOM 826 C CA . GLU A 1 108 ? -0.125 -8.863 -10.291 1.00 90.38 108 GLU A CA 1
ATOM 827 C C . GLU A 1 108 ? 1.066 -9.134 -9.361 1.00 90.38 108 GLU A C 1
ATOM 829 O O . GLU A 1 108 ? 2.215 -9.141 -9.812 1.00 90.38 108 GLU A O 1
ATOM 834 N N . GLY A 1 109 ? 0.821 -9.330 -8.064 1.00 91.44 109 GLY A N 1
ATOM 835 C CA . GLY A 1 109 ? 1.869 -9.552 -7.075 1.00 91.44 109 GLY A CA 1
ATOM 836 C C . GLY A 1 109 ? 1.449 -10.522 -5.972 1.00 91.44 109 GLY A C 1
ATOM 837 O O . GLY A 1 109 ? 0.327 -11.024 -5.969 1.00 91.44 109 GLY A O 1
ATOM 838 N N . PRO A 1 110 ? 2.362 -10.832 -5.038 1.00 95.81 110 PRO A N 1
ATOM 839 C CA . PRO A 1 110 ? 2.057 -11.722 -3.930 1.00 95.81 110 PRO A CA 1
ATOM 840 C C . PRO A 1 110 ? 1.099 -11.063 -2.937 1.00 95.81 110 PRO A C 1
ATOM 842 O O . PRO A 1 110 ? 1.179 -9.865 -2.666 1.00 95.81 110 PRO A O 1
ATOM 845 N N . GLU A 1 111 ? 0.237 -11.870 -2.341 1.00 96.94 111 GLU A N 1
ATOM 846 C CA . GLU A 1 111 ? -0.563 -11.479 -1.188 1.00 96.94 111 GLU A CA 1
ATOM 847 C C . GLU A 1 111 ? 0.326 -11.452 0.066 1.00 96.94 111 GLU A C 1
ATOM 849 O O . GLU A 1 111 ? 1.083 -12.396 0.307 1.00 96.94 111 GLU A O 1
ATOM 854 N N . LEU A 1 112 ? 0.279 -10.367 0.846 1.00 97.44 112 LEU A N 1
ATOM 855 C CA . LEU A 1 112 ? 1.128 -10.187 2.026 1.00 97.44 112 LEU A CA 1
ATOM 856 C C . LEU A 1 112 ? 0.303 -9.775 3.241 1.00 97.44 112 LEU A C 1
ATOM 858 O O . LEU A 1 112 ? -0.432 -8.792 3.209 1.00 97.44 112 LEU A O 1
ATOM 862 N N . SER A 1 113 ? 0.521 -10.452 4.368 1.00 95.94 113 SER A N 1
ATOM 863 C CA . SER A 1 113 ? -0.022 -10.023 5.661 1.00 95.94 113 SER A CA 1
ATOM 864 C C . SER A 1 113 ? 0.613 -8.728 6.165 1.00 95.94 113 SER A C 1
ATOM 866 O O . SER A 1 113 ? -0.036 -7.967 6.879 1.00 95.94 113 SER A O 1
ATOM 868 N N . ARG A 1 114 ? 1.873 -8.474 5.795 1.00 94.50 114 ARG A N 1
ATOM 869 C CA . ARG A 1 114 ? 2.608 -7.258 6.135 1.00 94.50 114 ARG A CA 1
ATOM 870 C C . ARG A 1 114 ? 3.706 -6.986 5.115 1.00 94.50 114 ARG A C 1
ATOM 872 O O . ARG A 1 114 ? 4.346 -7.913 4.625 1.00 94.50 114 ARG A O 1
ATOM 879 N N . VAL A 1 115 ? 3.934 -5.710 4.825 1.00 94.31 115 VAL A N 1
ATOM 880 C CA . VAL A 1 115 ? 5.023 -5.267 3.949 1.00 94.31 115 VAL A CA 1
ATOM 881 C C . VAL A 1 115 ? 6.245 -4.937 4.794 1.00 94.31 115 VAL A C 1
ATOM 883 O O . VAL A 1 115 ? 6.172 -4.119 5.710 1.00 94.31 115 VAL A O 1
ATOM 886 N N . GLU A 1 116 ? 7.375 -5.554 4.462 1.00 91.94 116 GLU A N 1
ATOM 887 C CA . GLU A 1 116 ? 8.664 -5.316 5.104 1.00 91.94 116 GLU A CA 1
ATOM 888 C C . GLU A 1 116 ? 9.728 -5.075 4.032 1.00 91.94 116 GLU A C 1
ATOM 890 O O . GLU A 1 116 ? 9.823 -5.820 3.057 1.00 91.94 116 GLU A O 1
ATOM 895 N N . LEU A 1 117 ? 10.544 -4.033 4.206 1.00 87.25 117 LEU A N 1
ATOM 896 C CA . LEU A 1 117 ? 11.688 -3.787 3.330 1.00 87.25 117 LEU A CA 1
ATOM 897 C C . LEU A 1 117 ? 12.909 -4.563 3.848 1.00 87.25 117 LEU A C 1
ATOM 899 O O . LEU A 1 117 ? 13.304 -4.338 5.003 1.00 87.25 117 LEU A O 1
ATOM 903 N N . PRO A 1 118 ? 13.549 -5.414 3.018 1.00 82.19 118 PRO A N 1
ATOM 904 C CA . PRO A 1 118 ? 14.741 -6.164 3.405 1.00 82.19 118 PRO A CA 1
ATOM 905 C C . PRO A 1 118 ? 15.802 -5.245 4.008 1.00 82.19 118 PRO A C 1
ATOM 907 O O . PRO A 1 118 ? 15.996 -4.131 3.531 1.00 82.19 118 PRO A O 1
ATOM 910 N N . LEU A 1 119 ? 16.494 -5.673 5.063 1.00 69.81 119 LEU A N 1
ATOM 911 C CA . LEU A 1 119 ? 17.630 -4.910 5.584 1.00 69.81 119 LEU A CA 1
ATOM 912 C C . LEU A 1 119 ? 18.759 -4.916 4.544 1.00 69.81 119 LEU A C 1
ATOM 914 O O . LEU A 1 119 ? 19.166 -5.981 4.077 1.00 69.81 119 LEU A O 1
ATOM 918 N N . ILE A 1 120 ? 19.264 -3.732 4.199 1.00 61.62 120 ILE A N 1
ATOM 919 C CA . ILE A 1 120 ? 20.459 -3.593 3.364 1.00 61.62 120 ILE A CA 1
ATOM 920 C C . ILE A 1 120 ? 21.653 -4.077 4.201 1.00 61.62 120 ILE A C 1
ATOM 922 O O . ILE A 1 120 ? 21.821 -3.632 5.338 1.00 61.62 120 ILE A O 1
ATOM 926 N N . ARG A 1 121 ? 22.436 -5.016 3.661 1.00 46.94 121 ARG A N 1
ATOM 927 C CA . ARG A 1 121 ? 23.747 -5.400 4.205 1.00 46.94 121 ARG A CA 1
ATOM 928 C C . ARG A 1 121 ? 24.833 -4.484 3.668 1.00 46.94 121 ARG A C 1
ATOM 930 O O . ARG A 1 121 ? 24.757 -4.165 2.462 1.00 46.94 121 ARG A O 1
#

Foldseek 3Di:
DDDDDDDPPPPPDPPPDPQPVVQLVVLQVQQVPADLQAFGDQSNLQSQQQLVCLVQQAFQGHGWGFDWDDPDQWIFTQGDQDNTGDNVCNPAGTWIAGRNQRFIDGPRGDTDSGRDDDDDD

Secondary structure (DSSP, 8-state):
-----------------SHHHHHHHHHHHHHHT---SS---HHHHHHHHHHHHHHHS-B-SSPP-EEEEE-SSEEEEEE--BTTB-GGGTTSPPEEEETTT--EE-TTS--BSS--PPPP-